Protein AF-A0A383CFN8-F1 (afdb_monomer_lite)

Foldseek 3Di:
DPDPDDDLVCRLVVVLVVVCVVCVQAWDFDDPVSQKIFGPDAAAAPDAAEEEEFEPPPPVPPNVQRDPPGHGMYGYDYHRATHDPRSRVGRLVRRCNPNYYDYDYDPDPRRVVD

Secondary structure (DSSP, 8-state):
--S--S-TTTHHHHHHHHHHHH-TTTEEEESTTS-EEEESSPPPTTSPEEEEEEEESSTTTTGGGBSTTSBSEEEEEEETSPPPHHHHHHHHHHT--SS-EEEP--SSHHHHH-

Radius of gyration: 13.63 Å; chains: 1; bounding box: 33×29×36 Å

Organism: NCBI:txid408172

InterPro domains:
  IPR004006 DhaK domain [PF02733] (17-114)
  IPR004006 DhaK domain [PS51481] (7-114)
  IPR050861 Dihydroxyacetone Kinase (DAK) [PTHR28629] (2-114)

pLDDT: mean 96.42, std 3.59, range [63.75, 98.62]

Sequence (114 aa):
MKKILNDPFNYVDEMLDGLCSAHPDLYRQTGEAGRVITRVSKITNGKVGIVTGGGSGHLPVFTGYVGKGLLDACAIGDVFASPSVEQMVDAMREANGGAGVLRLYGNYGGDVMN

Structure (mmCIF, N/CA/C/O backbone):
data_AF-A0A383CFN8-F1
#
_entry.id   AF-A0A383CFN8-F1
#
loop_
_atom_site.group_PDB
_atom_site.id
_atom_site.type_symbol
_atom_site.label_atom_id
_atom_site.label_alt_id
_atom_site.label_comp_id
_atom_site.label_asym_id
_atom_site.label_entity_id
_atom_site.label_seq_id
_atom_site.pdbx_PDB_ins_code
_atom_site.Cartn_x
_atom_site.Cartn_y
_atom_site.Cartn_z
_atom_site.occu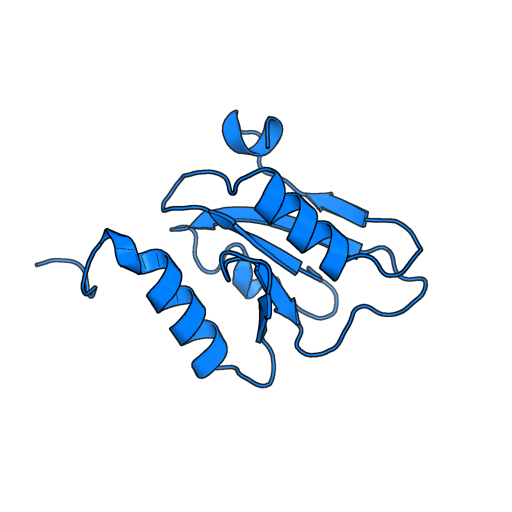pancy
_atom_site.B_iso_or_equiv
_atom_site.auth_seq_id
_atom_site.auth_comp_id
_atom_site.auth_asym_id
_atom_site.auth_atom_id
_atom_site.pdbx_PDB_model_num
ATOM 1 N N . MET A 1 1 ? 18.986 -14.649 -20.048 1.00 63.75 1 MET A N 1
ATOM 2 C CA . MET A 1 1 ? 17.904 -13.985 -19.288 1.00 63.75 1 MET A CA 1
ATOM 3 C C . MET A 1 1 ? 17.967 -14.500 -17.848 1.00 63.75 1 MET A C 1
ATOM 5 O O . MET A 1 1 ? 18.075 -15.706 -17.693 1.00 63.75 1 MET A O 1
ATOM 9 N N . LYS A 1 2 ? 18.027 -13.632 -16.821 1.00 93.19 2 LYS A N 1
ATOM 10 C CA . LYS A 1 2 ? 18.149 -14.041 -15.394 1.00 93.19 2 LYS A CA 1
ATOM 11 C C . LYS A 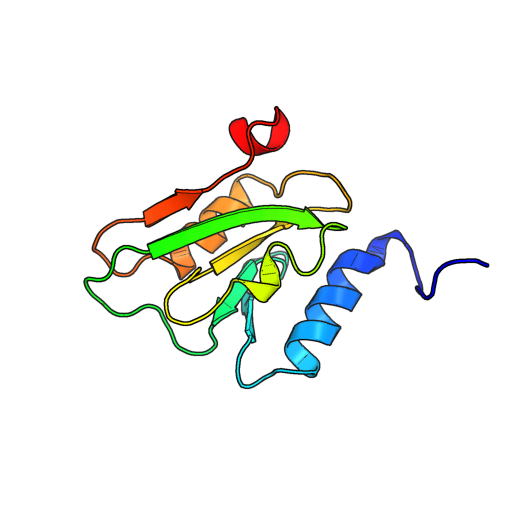1 2 ? 16.883 -13.778 -14.560 1.00 93.19 2 LYS A C 1
ATOM 13 O O . LYS A 1 2 ? 16.857 -14.119 -13.386 1.00 93.19 2 LYS A O 1
ATOM 18 N N . LYS A 1 3 ? 15.878 -13.122 -15.145 1.00 93.50 3 LYS A N 1
ATOM 19 C CA . LYS A 1 3 ? 14.631 -12.716 -14.487 1.00 93.50 3 LYS A CA 1
ATOM 20 C C . LYS A 1 3 ? 13.455 -13.299 -15.263 1.00 93.50 3 LYS A C 1
ATOM 22 O O . LYS A 1 3 ? 13.529 -13.353 -16.489 1.00 93.50 3 LYS A O 1
ATOM 27 N N . ILE A 1 4 ? 12.414 -13.713 -14.548 1.00 94.88 4 ILE A N 1
ATOM 28 C CA . ILE A 1 4 ? 11.124 -14.107 -15.119 1.00 94.88 4 ILE A CA 1
ATOM 29 C C . ILE A 1 4 ? 10.234 -12.865 -15.045 1.00 94.88 4 ILE A C 1
ATOM 31 O O . ILE A 1 4 ? 9.788 -12.503 -13.962 1.00 94.88 4 ILE A O 1
ATOM 35 N N . LEU A 1 5 ? 10.083 -12.164 -16.167 1.00 95.50 5 LEU A N 1
ATOM 36 C CA . LEU A 1 5 ? 9.224 -10.987 -16.322 1.00 95.50 5 LEU A CA 1
ATOM 37 C C . LEU A 1 5 ? 8.878 -10.797 -17.803 1.00 95.50 5 LEU A C 1
ATOM 39 O O . LEU A 1 5 ? 9.619 -11.290 -18.659 1.00 95.50 5 LEU A O 1
ATOM 43 N N . ASN A 1 6 ? 7.781 -10.091 -18.080 1.00 96.44 6 ASN A N 1
ATOM 44 C CA . ASN A 1 6 ? 7.379 -9.700 -19.431 1.00 96.44 6 ASN A CA 1
ATOM 45 C C . ASN A 1 6 ? 8.061 -8.375 -19.817 1.00 96.44 6 ASN A C 1
ATOM 47 O O . ASN A 1 6 ? 9.261 -8.351 -20.095 1.00 96.44 6 ASN A O 1
ATOM 51 N N . ASP A 1 7 ? 7.320 -7.267 -19.793 1.00 97.00 7 ASP A N 1
ATOM 52 C CA . ASP A 1 7 ? 7.868 -5.920 -19.932 1.00 97.00 7 ASP A CA 1
ATOM 53 C C . ASP A 1 7 ? 8.348 -5.410 -18.557 1.00 97.00 7 ASP A C 1
ATOM 55 O O . ASP A 1 7 ? 7.563 -5.393 -17.604 1.00 97.00 7 ASP A O 1
ATOM 59 N N . PRO A 1 8 ? 9.616 -4.977 -18.407 1.00 95.31 8 PRO A N 1
ATOM 60 C CA . PRO A 1 8 ? 10.106 -4.381 -17.167 1.00 95.31 8 PRO A CA 1
ATOM 61 C C . PRO A 1 8 ? 9.273 -3.203 -16.644 1.00 95.31 8 PRO A C 1
ATOM 63 O O . PRO A 1 8 ? 9.230 -3.017 -15.428 1.00 95.31 8 PRO A O 1
ATOM 66 N N . PHE A 1 9 ? 8.628 -2.423 -17.517 1.00 95.38 9 PHE A N 1
ATOM 67 C CA . PHE A 1 9 ? 7.780 -1.297 -17.108 1.00 95.38 9 PHE A CA 1
ATOM 68 C C . PHE A 1 9 ? 6.455 -1.752 -16.491 1.00 95.38 9 PHE A C 1
ATOM 70 O O . PHE A 1 9 ? 5.928 -1.065 -15.622 1.00 95.38 9 PHE A O 1
ATOM 77 N N . ASN A 1 10 ? 5.973 -2.940 -16.863 1.00 96.94 10 ASN A N 1
ATOM 78 C CA . ASN A 1 10 ? 4.738 -3.517 -16.328 1.00 96.94 10 ASN A CA 1
ATOM 79 C C . ASN A 1 10 ? 4.985 -4.404 -15.102 1.00 96.94 10 ASN A C 1
ATOM 81 O O . ASN A 1 10 ? 4.038 -4.898 -14.500 1.00 96.94 10 ASN A O 1
ATOM 85 N N . TYR A 1 11 ? 6.247 -4.626 -14.718 1.00 97.00 11 TYR A N 1
ATOM 86 C CA . TYR A 1 11 ? 6.615 -5.599 -13.687 1.00 97.00 11 TYR A CA 1
ATOM 87 C C . TYR A 1 11 ? 5.848 -5.415 -12.371 1.00 97.00 11 TYR A C 1
ATOM 89 O O . TYR A 1 11 ? 5.407 -6.397 -11.777 1.00 97.00 11 TYR A O 1
ATOM 97 N N . VAL A 1 12 ? 5.723 -4.174 -11.885 1.00 97.75 12 VAL A N 1
ATOM 98 C CA . VAL A 1 12 ? 5.049 -3.911 -10.604 1.00 97.75 12 VAL A CA 1
ATOM 99 C C . VAL A 1 12 ? 3.559 -4.198 -10.723 1.00 97.75 12 VAL A C 1
ATOM 101 O O . VAL A 1 12 ? 3.013 -4.864 -9.850 1.00 97.75 12 VAL A O 1
ATOM 104 N N . ASP A 1 13 ? 2.936 -3.759 -11.810 1.00 97.88 13 ASP A N 1
ATOM 105 C CA . ASP A 1 13 ? 1.499 -3.916 -12.026 1.00 97.88 13 ASP A CA 1
ATOM 106 C C . ASP A 1 13 ? 1.132 -5.393 -12.203 1.00 97.88 13 ASP A C 1
ATOM 108 O O . ASP A 1 13 ? 0.310 -5.912 -11.455 1.00 97.88 13 ASP A O 1
ATOM 112 N N . GLU A 1 14 ? 1.851 -6.121 -13.064 1.00 97.88 14 GLU A N 1
ATOM 113 C CA . GLU A 1 14 ? 1.661 -7.566 -13.256 1.00 97.88 14 GLU A CA 1
ATOM 114 C C . GLU A 1 14 ? 1.876 -8.362 -11.956 1.00 97.88 14 GLU A C 1
ATOM 116 O O . GLU A 1 14 ? 1.184 -9.349 -11.693 1.00 97.88 14 GLU A O 1
ATOM 121 N N . MET A 1 15 ? 2.830 -7.942 -11.119 1.00 97.62 15 MET A N 1
ATOM 122 C CA . MET A 1 15 ? 3.089 -8.576 -9.826 1.00 97.62 15 MET A CA 1
ATOM 123 C C . MET A 1 15 ? 1.947 -8.346 -8.829 1.00 97.62 15 MET A C 1
ATOM 125 O O . MET A 1 15 ? 1.557 -9.287 -8.133 1.00 97.62 15 MET A O 1
ATOM 129 N N . LEU A 1 16 ? 1.394 -7.131 -8.760 1.00 98.12 16 LEU A N 1
ATOM 130 C CA . LEU A 1 16 ? 0.262 -6.820 -7.883 1.00 98.12 16 LEU A CA 1
ATOM 131 C C . LEU A 1 16 ? -1.030 -7.494 -8.368 1.00 98.12 16 LEU A C 1
ATOM 133 O O . LEU A 1 16 ? -1.755 -8.068 -7.552 1.00 98.12 16 LEU A O 1
ATOM 137 N N . ASP A 1 17 ? -1.262 -7.523 -9.681 1.00 98.06 17 ASP A N 1
ATOM 138 C CA . ASP A 1 17 ? -2.382 -8.241 -10.296 1.00 98.06 17 ASP A CA 1
ATOM 139 C C . ASP A 1 17 ? -2.294 -9.741 -9.993 1.00 98.06 17 ASP A C 1
ATOM 141 O O . ASP A 1 17 ? -3.281 -10.376 -9.605 1.00 98.06 17 ASP A O 1
ATOM 145 N N . GLY A 1 18 ? -1.091 -10.314 -10.106 1.00 98.00 18 GLY A N 1
ATOM 146 C CA . GLY A 1 18 ? -0.815 -11.701 -9.747 1.00 98.00 18 GLY A CA 1
ATOM 147 C C . GLY A 1 18 ? -1.060 -11.987 -8.265 1.00 98.00 18 GLY A C 1
ATOM 148 O O . GLY A 1 18 ? -1.677 -12.999 -7.935 1.00 98.00 18 GLY A O 1
ATOM 149 N N . LEU A 1 19 ? -0.643 -11.085 -7.368 1.00 97.88 19 LEU A N 1
ATOM 150 C CA . LEU A 1 19 ? -0.889 -11.197 -5.926 1.00 97.88 19 LEU A CA 1
ATOM 151 C C . LEU A 1 19 ? -2.392 -11.236 -5.610 1.00 97.88 19 LEU A C 1
ATOM 153 O O . LEU A 1 19 ? -2.845 -12.117 -4.876 1.00 97.88 19 L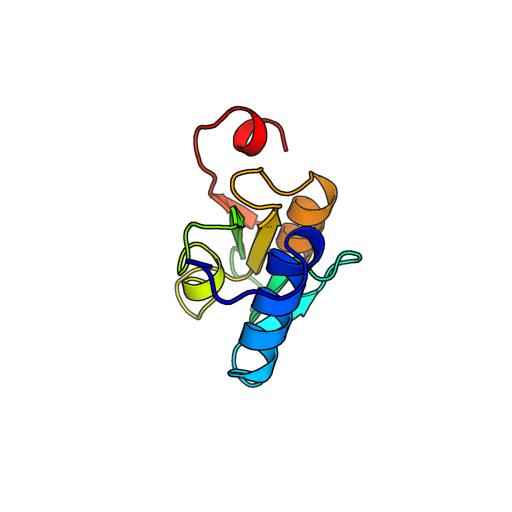EU A O 1
ATOM 157 N N . CYS A 1 20 ? -3.161 -10.295 -6.160 1.00 97.62 20 CYS A N 1
ATOM 158 C CA . CYS A 1 20 ? -4.606 -10.226 -5.950 1.00 97.62 20 CYS A CA 1
ATOM 159 C C . CYS A 1 20 ? -5.345 -11.401 -6.597 1.00 97.62 20 CYS A C 1
ATOM 161 O O . CYS A 1 20 ? -6.288 -11.921 -6.008 1.00 97.62 20 CYS A O 1
ATOM 163 N N . SER A 1 21 ? -4.885 -11.877 -7.754 1.00 98.25 21 SER A N 1
ATOM 164 C CA . SER A 1 21 ? -5.457 -13.054 -8.420 1.00 98.25 21 SER A CA 1
ATOM 165 C C . SER A 1 21 ? -5.169 -14.356 -7.667 1.00 98.25 21 SER A C 1
ATOM 167 O O . SER A 1 21 ? -6.010 -15.252 -7.643 1.00 98.25 21 SER A O 1
ATOM 169 N N . ALA A 1 22 ? -3.994 -14.475 -7.041 1.00 98.31 22 ALA A N 1
ATOM 170 C CA . ALA A 1 22 ? -3.612 -15.648 -6.256 1.00 98.31 22 ALA A CA 1
ATOM 171 C C . ALA A 1 22 ? -4.318 -15.708 -4.891 1.00 98.31 22 ALA A C 1
ATOM 173 O O . ALA A 1 22 ? -4.531 -16.796 -4.352 1.00 98.31 22 ALA A O 1
ATOM 174 N N . HIS A 1 23 ? -4.680 -14.552 -4.331 1.00 97.56 23 HIS A N 1
ATOM 175 C CA . HIS A 1 23 ? -5.304 -14.441 -3.012 1.00 97.56 23 HIS A CA 1
ATOM 176 C C . HIS A 1 23 ? -6.504 -13.474 -3.013 1.00 97.56 23 HIS A C 1
ATOM 178 O O . HIS A 1 23 ? -6.508 -12.503 -2.244 1.00 97.56 23 HIS A O 1
ATOM 184 N N . PRO A 1 24 ? -7.543 -13.740 -3.828 1.00 97.50 24 PRO A N 1
ATOM 185 C CA . PRO A 1 24 ? -8.676 -12.828 -4.010 1.00 97.50 24 PRO A CA 1
ATOM 186 C C . PRO A 1 24 ? -9.511 -12.651 -2.738 1.00 97.50 24 PRO A C 1
ATOM 188 O O . PRO A 1 24 ? -10.232 -11.668 -2.603 1.00 97.50 24 PRO A O 1
ATOM 191 N N . ASP A 1 25 ? -9.390 -13.579 -1.787 1.00 97.00 25 ASP A N 1
ATOM 192 C CA . ASP A 1 25 ? -10.098 -13.553 -0.505 1.00 97.00 25 ASP A CA 1
ATOM 193 C C . ASP A 1 25 ? -9.373 -12.693 0.547 1.00 97.00 25 ASP A C 1
ATOM 195 O O . ASP A 1 25 ? -9.943 -12.348 1.586 1.00 97.00 25 ASP A O 1
ATOM 199 N N . LEU A 1 26 ? -8.101 -12.359 0.298 1.00 96.56 26 LEU A N 1
ATOM 200 C CA . LEU A 1 26 ? -7.236 -11.641 1.234 1.00 96.56 26 LEU A CA 1
ATOM 201 C C . LEU A 1 26 ? -6.938 -10.224 0.762 1.00 96.56 26 LEU A C 1
ATOM 203 O O . LEU A 1 26 ? -7.060 -9.290 1.560 1.00 96.56 26 LEU A O 1
ATOM 207 N N . TYR A 1 27 ? -6.583 -10.059 -0.512 1.00 97.88 27 TYR A N 1
ATOM 208 C CA . TYR A 1 27 ? -6.084 -8.798 -1.050 1.00 97.88 27 TYR A CA 1
ATOM 209 C C . TYR A 1 27 ? -7.021 -8.168 -2.065 1.00 97.88 27 TYR A C 1
ATOM 211 O O . TYR A 1 27 ? -7.658 -8.839 -2.871 1.00 97.88 27 TYR A O 1
ATOM 219 N N . ARG A 1 28 ? -7.026 -6.838 -2.068 1.00 97.12 28 ARG A N 1
ATOM 220 C CA . ARG A 1 28 ? -7.722 -6.022 -3.056 1.00 97.12 28 ARG A CA 1
ATOM 221 C C . ARG A 1 28 ? -6.857 -4.829 -3.450 1.00 97.12 28 ARG A C 1
ATOM 223 O O . ARG A 1 28 ? -6.399 -4.101 -2.565 1.00 97.12 28 ARG A O 1
ATOM 230 N N . GLN A 1 29 ? -6.703 -4.619 -4.755 1.00 97.56 29 GLN A N 1
ATOM 231 C CA . GLN A 1 29 ? -6.118 -3.411 -5.338 1.00 97.56 29 GLN A CA 1
ATOM 232 C C . GLN A 1 29 ? -7.121 -2.252 -5.332 1.00 97.56 29 GLN A C 1
ATOM 234 O O . GLN A 1 29 ? -8.305 -2.432 -5.623 1.00 97.56 29 GLN A O 1
ATOM 239 N N . THR A 1 30 ? -6.644 -1.060 -4.990 1.00 96.75 30 THR A N 1
ATOM 240 C CA . THR A 1 30 ? -7.415 0.189 -4.937 1.00 96.75 30 THR A CA 1
ATOM 241 C C . THR A 1 30 ? -6.562 1.375 -5.409 1.00 96.75 30 THR A C 1
ATOM 243 O O . THR A 1 30 ? -5.380 1.221 -5.728 1.00 96.75 30 THR A O 1
ATOM 246 N N . GLY A 1 31 ? -7.154 2.575 -5.402 1.00 92.00 31 GLY A N 1
ATOM 247 C CA . GLY A 1 31 ? -6.523 3.807 -5.886 1.00 92.00 31 GLY A CA 1
ATOM 248 C C . GLY A 1 31 ? -6.559 3.915 -7.410 1.00 92.00 31 GLY A C 1
ATOM 249 O O . GLY A 1 31 ? -6.741 2.919 -8.108 1.00 92.00 31 GLY A O 1
ATOM 250 N N . GLU A 1 32 ? -6.392 5.127 -7.935 1.00 89.31 32 GLU A N 1
ATOM 251 C CA . GLU A 1 32 ? -6.499 5.389 -9.381 1.00 89.31 32 GLU A CA 1
ATOM 252 C C . GLU A 1 32 ? -5.453 4.610 -10.193 1.00 89.31 32 GLU A C 1
ATOM 254 O O . GLU A 1 32 ? -5.761 4.044 -11.237 1.00 89.31 32 GLU A O 1
ATOM 259 N N . ALA A 1 33 ? -4.233 4.508 -9.660 1.00 90.44 33 ALA A N 1
ATOM 260 C CA . ALA A 1 33 ? -3.145 3.753 -10.274 1.00 90.44 33 ALA A CA 1
ATOM 261 C C . ALA A 1 33 ? -3.215 2.233 -10.018 1.00 90.44 33 ALA A C 1
ATOM 263 O O . ALA A 1 33 ? -2.340 1.514 -10.479 1.00 90.44 33 ALA A O 1
ATOM 264 N N . GLY A 1 34 ? -4.172 1.733 -9.223 1.00 96.25 34 GLY A N 1
ATOM 265 C CA . GLY A 1 34 ? -4.256 0.305 -8.874 1.00 96.25 34 GLY A CA 1
ATOM 266 C C . GLY A 1 34 ? -3.101 -0.227 -8.009 1.00 96.25 34 GLY A C 1
ATOM 267 O O . GLY A 1 34 ? -2.936 -1.438 -7.872 1.00 96.25 34 GLY A O 1
ATOM 268 N N . ARG A 1 35 ? -2.294 0.659 -7.407 1.00 97.50 35 ARG A N 1
ATOM 269 C CA . ARG A 1 35 ? -1.080 0.306 -6.641 1.00 97.50 35 ARG A CA 1
ATOM 270 C C . ARG A 1 35 ? -1.218 0.413 -5.123 1.00 97.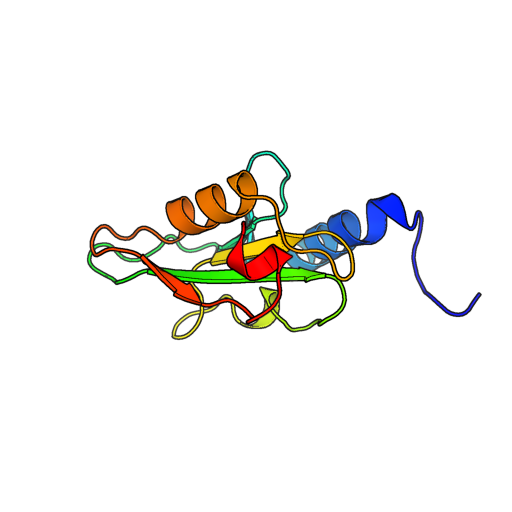50 35 ARG A C 1
ATOM 272 O O . ARG A 1 35 ? -0.220 0.425 -4.401 1.00 97.50 35 ARG A O 1
ATOM 279 N N . VAL A 1 36 ? -2.447 0.483 -4.622 1.00 98.50 36 VAL A N 1
ATOM 280 C CA . VAL A 1 36 ? -2.727 0.375 -3.187 1.00 98.50 36 VAL A CA 1
ATOM 281 C C . VAL A 1 36 ? -3.269 -1.016 -2.899 1.00 98.50 36 VAL A C 1
ATOM 283 O O . VAL A 1 36 ? -4.269 -1.417 -3.485 1.00 98.50 36 VAL A O 1
ATOM 286 N N . ILE A 1 37 ? -2.630 -1.749 -1.989 1.00 98.50 37 ILE A N 1
ATOM 287 C CA . ILE A 1 37 ? -3.085 -3.068 -1.546 1.00 98.50 37 ILE A CA 1
ATOM 288 C C . ILE A 1 37 ? -3.765 -2.944 -0.192 1.00 98.50 37 ILE A C 1
ATOM 290 O O . ILE A 1 37 ? -3.204 -2.411 0.763 1.00 98.50 37 ILE A O 1
ATOM 294 N N . THR A 1 38 ? -4.981 -3.474 -0.113 1.00 98.31 38 THR A N 1
ATOM 295 C CA . THR A 1 38 ? -5.825 -3.484 1.084 1.00 98.31 38 THR A CA 1
ATOM 296 C C . THR A 1 38 ? -6.279 -4.900 1.400 1.00 98.31 38 THR A C 1
ATOM 298 O O . THR A 1 38 ? -6.200 -5.799 0.558 1.00 98.31 38 THR A O 1
ATOM 301 N N . ARG A 1 39 ? -6.801 -5.100 2.612 1.00 97.00 39 ARG A N 1
ATOM 302 C CA . ARG A 1 39 ? -7.610 -6.286 2.906 1.00 97.00 39 ARG A CA 1
ATOM 303 C C . ARG A 1 39 ? -8.934 -6.202 2.145 1.00 97.00 39 ARG A C 1
ATOM 305 O O . ARG A 1 39 ? -9.516 -5.125 2.045 1.00 97.00 39 ARG A O 1
ATOM 312 N N . VAL A 1 40 ? -9.470 -7.340 1.705 1.00 96.31 40 VAL A N 1
ATOM 313 C CA . VAL A 1 40 ? -10.836 -7.402 1.138 1.00 96.31 40 VAL A CA 1
ATOM 314 C C . VAL A 1 40 ? -11.870 -6.890 2.147 1.00 96.31 40 VAL A C 1
ATOM 316 O O . VAL A 1 40 ? -12.786 -6.140 1.808 1.00 96.31 40 VAL A O 1
ATOM 319 N N . SER A 1 41 ? -11.704 -7.260 3.420 1.00 93.75 41 SER A N 1
ATOM 320 C CA . SER A 1 41 ? -12.497 -6.711 4.517 1.00 93.75 41 SER A CA 1
ATOM 321 C C . SER A 1 41 ? -12.121 -5.250 4.773 1.00 93.75 41 SER A C 1
ATOM 323 O O . SER A 1 41 ? -10.956 -4.966 5.064 1.00 93.75 41 SER A O 1
ATOM 325 N N . LYS A 1 42 ? -13.109 -4.351 4.777 1.00 90.75 42 LYS A N 1
ATOM 326 C CA . LYS A 1 42 ? -12.894 -2.941 5.129 1.00 90.75 42 LYS A CA 1
ATOM 327 C C . LYS A 1 42 ? -12.334 -2.776 6.548 1.00 90.75 42 LYS A C 1
ATOM 329 O O . LYS A 1 42 ? -12.523 -3.633 7.419 1.00 90.75 42 LYS A O 1
ATOM 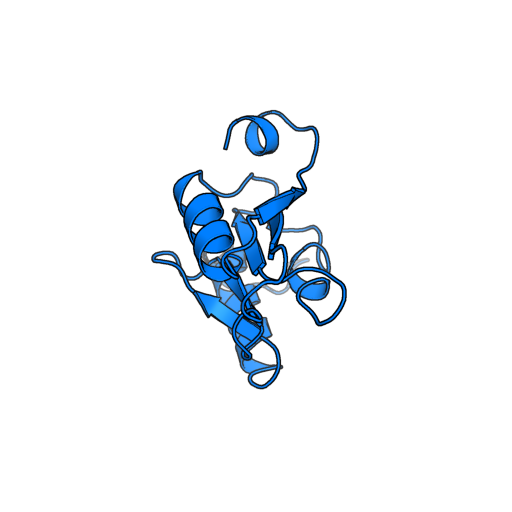334 N N . ILE A 1 43 ? -11.663 -1.646 6.776 1.00 93.12 43 ILE A N 1
ATOM 335 C CA . ILE A 1 43 ? -11.213 -1.222 8.103 1.00 93.12 43 ILE A CA 1
ATOM 336 C C . ILE A 1 43 ? -12.381 -1.207 9.102 1.00 93.12 43 ILE A C 1
ATOM 338 O O . ILE A 1 43 ? -13.517 -0.872 8.770 1.00 93.12 43 ILE A O 1
ATOM 342 N N . THR A 1 44 ? -12.102 -1.603 10.342 1.00 94.06 44 THR A N 1
ATOM 343 C CA . THR A 1 44 ? -13.085 -1.574 11.428 1.00 94.06 44 THR A CA 1
ATOM 344 C C . THR A 1 44 ? -13.291 -0.141 11.914 1.00 94.06 44 THR A C 1
ATOM 346 O O . THR A 1 44 ? -12.322 0.544 12.237 1.00 94.06 44 THR A O 1
ATOM 349 N N . ASN A 1 45 ? -14.545 0.300 12.019 1.00 96.06 45 ASN A N 1
ATOM 350 C CA . ASN A 1 45 ? -14.867 1.618 12.569 1.00 96.06 45 ASN A CA 1
ATOM 351 C C . ASN A 1 45 ? -14.326 1.768 14.001 1.00 96.06 45 ASN A C 1
ATOM 353 O O . ASN A 1 45 ? -14.434 0.849 14.813 1.00 96.06 45 ASN A O 1
ATOM 357 N N . GLY A 1 46 ? -13.749 2.928 14.307 1.00 97.19 46 GLY A N 1
ATOM 358 C CA . GLY A 1 46 ? -13.143 3.235 15.605 1.00 97.19 46 GLY A CA 1
ATOM 359 C C . GLY A 1 46 ? -11.746 2.642 15.824 1.00 97.19 46 GLY A C 1
ATOM 360 O O . GLY A 1 46 ? -11.162 2.860 16.882 1.00 97.19 46 GLY A O 1
ATOM 361 N N . LYS A 1 47 ? -11.179 1.918 14.848 1.00 96.56 47 LYS A N 1
ATOM 362 C CA . LYS A 1 47 ? -9.789 1.441 14.887 1.00 96.56 47 LYS A CA 1
ATOM 363 C C . LYS A 1 47 ? -8.848 2.484 14.275 1.00 96.56 47 LYS A C 1
ATOM 365 O O . LYS A 1 47 ? -9.159 3.064 13.236 1.00 96.56 47 LYS A O 1
ATOM 370 N N . VAL A 1 48 ? -7.671 2.665 14.881 1.00 98.44 48 VAL A N 1
ATOM 371 C CA . VAL A 1 48 ? -6.559 3.401 14.257 1.00 98.44 48 VAL A CA 1
ATOM 372 C C . VAL A 1 48 ? -6.055 2.611 13.047 1.00 98.44 48 VAL A C 1
ATOM 374 O O . VAL A 1 48 ? -5.668 1.441 13.169 1.00 98.44 48 VAL A O 1
ATOM 377 N N . GLY A 1 49 ? -6.080 3.243 11.877 1.00 98.38 49 GLY A N 1
ATOM 378 C CA . GLY A 1 49 ? -5.531 2.672 10.651 1.00 98.38 49 GLY A CA 1
ATOM 379 C C . GLY A 1 49 ? -4.015 2.573 10.718 1.00 98.38 49 GLY A C 1
ATOM 380 O O . GLY A 1 49 ? -3.371 3.501 11.197 1.00 98.38 49 GLY A O 1
ATOM 381 N N . ILE A 1 50 ? -3.432 1.483 10.230 1.00 98.44 50 ILE A N 1
ATOM 382 C CA . ILE A 1 50 ? -1.981 1.341 10.085 1.00 98.44 50 ILE A CA 1
ATOM 383 C C . ILE A 1 50 ? -1.670 1.224 8.600 1.00 98.44 50 ILE A C 1
ATOM 385 O O . ILE A 1 50 ? -2.129 0.296 7.932 1.00 98.44 50 ILE A O 1
ATOM 389 N N . VAL A 1 51 ? -0.887 2.169 8.092 1.00 98.31 51 VAL A N 1
ATOM 390 C CA . VAL A 1 51 ? -0.494 2.236 6.685 1.00 98.31 51 VAL A CA 1
ATOM 391 C C . VAL A 1 51 ? 1.021 2.336 6.563 1.00 98.31 51 VAL A C 1
ATOM 393 O O . VAL A 1 51 ? 1.697 2.876 7.438 1.00 98.31 51 VAL A O 1
ATOM 396 N N . THR A 1 52 ? 1.556 1.836 5.459 1.00 98.00 52 THR A N 1
ATOM 397 C CA . THR A 1 52 ? 2.941 2.067 5.033 1.00 98.00 52 THR A CA 1
ATOM 398 C C . THR A 1 52 ? 2.991 2.136 3.513 1.00 98.00 52 THR A C 1
ATOM 400 O O . THR A 1 52 ? 1.998 1.885 2.834 1.00 98.00 52 THR A O 1
ATOM 403 N N . GLY A 1 53 ? 4.152 2.431 2.959 1.00 96.75 53 GLY A N 1
ATOM 404 C CA . GLY A 1 53 ? 4.411 2.258 1.542 1.00 96.75 53 GLY A CA 1
ATOM 405 C C . GLY A 1 53 ? 5.900 2.316 1.268 1.00 96.75 53 GLY A C 1
ATOM 406 O O . GLY A 1 53 ? 6.692 2.538 2.184 1.00 96.75 53 GLY A O 1
ATOM 407 N N . GLY A 1 54 ? 6.256 2.079 0.015 1.00 97.75 54 GLY A N 1
ATOM 408 C CA . GLY A 1 54 ? 7.621 2.209 -0.474 1.00 97.75 54 GLY A CA 1
ATOM 409 C C . GLY A 1 54 ? 7.781 1.547 -1.836 1.00 97.75 54 GLY A C 1
ATOM 410 O O . GLY A 1 54 ? 6.818 1.035 -2.417 1.00 97.75 54 GLY A O 1
ATOM 411 N N . GLY A 1 55 ? 9.006 1.570 -2.350 1.00 97.69 55 GLY A N 1
ATOM 412 C CA . GLY A 1 55 ? 9.306 0.980 -3.649 1.00 97.69 55 GLY A CA 1
ATOM 413 C C . GLY A 1 55 ? 9.155 -0.535 -3.683 1.00 97.69 55 GLY A C 1
ATOM 414 O O . GLY A 1 55 ? 9.456 -1.241 -2.718 1.00 97.69 55 GLY A O 1
ATOM 415 N N . SER A 1 56 ? 8.718 -1.039 -4.835 1.00 97.06 56 SER A N 1
ATOM 416 C CA . SER A 1 56 ? 8.706 -2.471 -5.129 1.00 97.06 56 SER A CA 1
ATOM 417 C C . SER A 1 56 ? 10.133 -3.047 -5.157 1.00 97.06 56 SER A C 1
ATOM 419 O O . SER A 1 56 ? 11.123 -2.322 -5.250 1.00 97.06 56 SER A O 1
ATOM 421 N N . GLY A 1 57 ? 10.254 -4.374 -5.090 1.00 94.88 57 GLY A N 1
ATOM 422 C CA . GLY A 1 57 ? 11.542 -5.085 -5.074 1.00 94.88 57 GLY A CA 1
ATOM 423 C C . GLY A 1 57 ? 11.995 -5.570 -3.694 1.00 94.88 57 GLY A C 1
ATOM 424 O O . GLY A 1 57 ? 13.020 -6.242 -3.601 1.00 94.88 57 GLY A O 1
ATOM 425 N N . HIS A 1 58 ? 11.214 -5.302 -2.642 1.00 95.19 58 HIS A N 1
ATOM 426 C CA . HIS A 1 58 ? 11.467 -5.763 -1.269 1.00 95.19 58 HIS A CA 1
ATOM 427 C C . HIS A 1 58 ? 10.483 -6.843 -0.787 1.00 95.19 58 HIS A C 1
ATOM 429 O O . HIS A 1 58 ? 10.373 -7.082 0.414 1.00 95.19 58 HIS A O 1
ATOM 435 N N . LEU A 1 59 ? 9.783 -7.509 -1.713 1.00 91.25 59 LEU A N 1
ATOM 436 C CA . LEU A 1 59 ? 8.812 -8.575 -1.431 1.00 91.25 59 LEU A CA 1
ATOM 437 C C . LEU A 1 59 ? 9.358 -9.567 -0.377 1.00 91.25 59 LEU A C 1
ATOM 439 O O . LEU A 1 59 ? 10.491 -10.031 -0.522 1.00 91.25 59 LEU A O 1
ATOM 443 N N . PRO A 1 60 ? 8.591 -9.902 0.680 1.00 94.12 60 PRO A N 1
ATOM 444 C CA . PRO A 1 60 ? 7.162 -9.621 0.870 1.00 94.12 60 PRO A CA 1
ATOM 445 C C . PRO A 1 60 ? 6.838 -8.210 1.395 1.00 94.12 60 PRO A C 1
ATOM 447 O O . PRO A 1 60 ? 5.667 -7.886 1.584 1.00 94.12 60 PRO A O 1
ATOM 450 N N . VAL A 1 61 ? 7.835 -7.358 1.633 1.00 93.88 61 VAL A N 1
ATOM 451 C CA . VAL A 1 61 ? 7.605 -5.974 2.055 1.00 93.88 61 VAL A CA 1
ATOM 452 C C . VAL A 1 61 ? 7.085 -5.164 0.853 1.00 93.88 61 VAL A C 1
ATOM 454 O O . VAL A 1 61 ? 7.712 -5.158 -0.203 1.00 93.88 61 VAL A O 1
ATOM 457 N N . PHE A 1 62 ? 5.936 -4.488 0.928 1.00 94.75 62 PHE A N 1
ATOM 458 C CA . PHE A 1 62 ? 5.051 -4.291 2.094 1.00 94.75 62 PHE A CA 1
ATOM 459 C C . PHE A 1 62 ? 3.762 -5.126 2.061 1.00 94.75 62 PHE A C 1
ATOM 461 O O . PHE A 1 62 ? 3.085 -5.250 3.081 1.00 94.75 62 PHE A O 1
ATOM 468 N N . THR A 1 63 ? 3.399 -5.683 0.906 1.00 97.31 63 THR A N 1
ATOM 469 C CA . THR A 1 63 ? 2.090 -6.315 0.664 1.00 97.31 63 THR A CA 1
ATOM 470 C C . THR A 1 63 ? 1.821 -7.521 1.564 1.00 97.31 63 THR A C 1
ATOM 472 O O . THR A 1 63 ? 0.699 -7.699 2.035 1.00 97.31 63 THR A O 1
ATOM 475 N N . GLY A 1 64 ? 2.853 -8.294 1.908 1.00 96.88 64 GLY A N 1
ATOM 476 C CA . GLY A 1 64 ? 2.743 -9.441 2.812 1.00 96.88 64 GLY A CA 1
ATOM 477 C C . GLY A 1 64 ? 2.404 -9.076 4.262 1.00 96.88 64 GLY A C 1
ATOM 478 O O . GLY A 1 64 ? 2.059 -9.958 5.043 1.00 96.88 64 GLY A O 1
ATOM 479 N N . TYR A 1 65 ? 2.471 -7.794 4.636 1.00 96.88 65 TYR A N 1
ATOM 480 C CA . TYR A 1 65 ? 2.065 -7.310 5.959 1.00 96.88 65 TYR A CA 1
ATOM 481 C C . TYR A 1 65 ? 0.646 -6.728 5.985 1.00 96.88 65 TYR A C 1
ATOM 483 O O . TYR A 1 65 ? 0.174 -6.339 7.052 1.00 96.88 65 TYR A O 1
ATOM 491 N N . VAL A 1 66 ? -0.059 -6.673 4.851 1.00 98.12 66 VAL A N 1
ATOM 492 C CA . VAL A 1 66 ? -1.479 -6.299 4.821 1.00 98.12 66 VAL A CA 1
ATOM 493 C C . VAL A 1 66 ? -2.300 -7.459 5.379 1.00 98.12 66 VAL A C 1
ATOM 495 O O . VAL A 1 66 ? -2.371 -8.534 4.789 1.00 98.12 66 VAL A O 1
ATOM 498 N N . GLY A 1 67 ? -2.887 -7.266 6.561 1.00 96.06 67 GLY A N 1
ATOM 499 C CA . GLY A 1 67 ? -3.459 -8.367 7.330 1.00 96.06 67 GLY A CA 1
ATOM 500 C C . GLY A 1 67 ? -3.951 -7.959 8.717 1.00 96.06 67 GLY A C 1
ATOM 501 O O . GLY A 1 67 ? -3.575 -6.927 9.274 1.00 96.06 67 GLY A O 1
ATOM 502 N N . LYS A 1 68 ? -4.831 -8.780 9.304 1.00 93.88 68 LYS A N 1
ATOM 503 C CA . LYS A 1 68 ? -5.359 -8.529 10.653 1.00 93.88 68 LYS A CA 1
ATOM 504 C C . LYS A 1 68 ? -4.210 -8.512 11.669 1.00 93.88 68 LYS A C 1
ATOM 506 O O . LYS A 1 68 ? -3.470 -9.481 11.775 1.00 93.88 68 LYS A O 1
ATOM 511 N N . GLY A 1 69 ? -4.120 -7.434 12.448 1.00 92.94 69 GLY A N 1
ATOM 512 C CA . GLY A 1 69 ? -3.075 -7.243 13.462 1.00 92.94 69 GLY A CA 1
ATOM 513 C C . GLY A 1 69 ? -1.793 -6.583 12.942 1.00 92.94 69 GLY A C 1
ATOM 514 O O . GLY A 1 69 ? -0.944 -6.238 13.754 1.00 92.94 69 GLY A O 1
ATOM 515 N N . LEU A 1 70 ? -1.679 -6.370 11.627 1.00 96.50 70 LEU A N 1
ATOM 516 C CA . LEU A 1 70 ? -0.581 -5.653 10.978 1.00 96.50 70 LEU A CA 1
ATOM 517 C C . LEU A 1 70 ? -1.145 -4.444 10.205 1.00 96.50 70 LEU A C 1
ATOM 519 O O . LEU A 1 70 ? -1.851 -3.626 10.798 1.00 96.50 70 LEU A O 1
ATOM 523 N N . LEU A 1 71 ? -0.842 -4.311 8.911 1.00 97.75 71 LEU A N 1
ATOM 524 C CA . LEU A 1 71 ? -1.261 -3.178 8.086 1.00 97.75 71 LEU A CA 1
ATOM 525 C C . LEU A 1 71 ? -2.712 -3.325 7.614 1.00 97.75 71 LEU A C 1
ATOM 527 O O . LEU A 1 71 ? -3.182 -4.420 7.295 1.00 97.75 71 LEU A O 1
ATOM 531 N N . ASP A 1 72 ? -3.402 -2.197 7.489 1.00 98.06 72 ASP A N 1
ATOM 532 C CA . ASP A 1 72 ? -4.721 -2.119 6.860 1.00 98.06 72 ASP A CA 1
ATOM 533 C C . ASP A 1 72 ? -4.632 -1.846 5.356 1.00 98.06 72 ASP A C 1
ATOM 535 O O . ASP A 1 72 ? -5.440 -2.379 4.593 1.00 98.06 72 ASP A O 1
ATOM 539 N N . ALA A 1 73 ? -3.634 -1.062 4.944 1.00 98.25 73 ALA A N 1
ATOM 540 C CA . ALA A 1 73 ? -3.335 -0.760 3.552 1.00 98.25 73 ALA A CA 1
ATOM 541 C C . ALA A 1 73 ? -1.831 -0.518 3.352 1.00 98.25 73 ALA A C 1
ATOM 543 O O . ALA A 1 73 ? -1.124 -0.141 4.293 1.00 98.25 73 ALA A O 1
ATOM 544 N N . CYS A 1 74 ? -1.340 -0.683 2.126 1.00 98.38 74 CYS A N 1
ATOM 545 C CA . CYS A 1 74 ? -0.043 -0.152 1.724 1.00 98.38 74 CYS A CA 1
ATOM 546 C C . CYS A 1 74 ? -0.034 0.361 0.282 1.00 98.38 74 CYS A C 1
ATOM 548 O O . CYS A 1 74 ? -0.744 -0.173 -0.567 1.00 98.38 74 CYS A O 1
ATOM 550 N N . ALA A 1 75 ? 0.769 1.391 0.012 1.00 98.38 75 ALA A N 1
ATOM 551 C CA . ALA A 1 75 ? 1.007 1.905 -1.337 1.00 98.38 75 ALA A CA 1
ATOM 552 C C . ALA A 1 75 ? 2.345 1.394 -1.884 1.00 98.38 75 ALA A C 1
ATOM 554 O O . ALA A 1 75 ? 3.353 1.400 -1.170 1.00 98.38 75 ALA A O 1
ATOM 555 N N . ILE A 1 76 ? 2.360 0.969 -3.146 1.00 98.44 76 ILE A N 1
ATOM 556 C CA . ILE A 1 76 ? 3.534 0.383 -3.797 1.00 98.44 76 ILE A CA 1
ATOM 557 C C . ILE A 1 76 ? 3.994 1.283 -4.944 1.00 98.44 76 ILE A C 1
ATOM 559 O O . ILE A 1 76 ? 3.260 1.518 -5.901 1.00 98.44 76 ILE A O 1
ATOM 563 N N . GLY A 1 77 ? 5.221 1.788 -4.836 1.00 97.81 77 GLY A N 1
ATOM 564 C CA . GLY A 1 77 ? 5.869 2.546 -5.904 1.00 97.81 77 GLY A CA 1
ATOM 565 C C . GLY A 1 77 ? 6.560 1.647 -6.932 1.00 97.81 77 GLY A C 1
ATOM 566 O O . GLY A 1 77 ? 6.496 0.414 -6.867 1.00 97.81 77 GLY A O 1
ATOM 567 N N . ASP A 1 78 ? 7.265 2.273 -7.873 1.00 97.56 78 ASP A N 1
ATOM 568 C CA . ASP A 1 78 ? 8.126 1.552 -8.814 1.00 97.56 78 ASP A CA 1
ATOM 569 C C . ASP A 1 78 ? 9.257 0.803 -8.090 1.00 97.56 78 ASP A C 1
ATOM 571 O O . ASP A 1 78 ? 9.472 0.927 -6.880 1.00 97.56 78 ASP A O 1
ATOM 575 N N . VAL A 1 79 ? 9.999 -0.016 -8.836 1.00 97.38 79 VAL A N 1
ATOM 576 C CA . VAL A 1 79 ? 11.126 -0.772 -8.281 1.00 97.38 79 VAL A CA 1
ATOM 577 C C . VAL A 1 79 ? 12.144 0.189 -7.656 1.00 97.38 79 VAL A C 1
ATOM 579 O O . VAL A 1 79 ? 12.755 0.992 -8.355 1.00 97.38 79 VAL A O 1
ATOM 582 N N . PHE A 1 80 ? 12.327 0.077 -6.338 1.00 97.00 80 PHE A N 1
ATOM 583 C CA . PHE A 1 80 ? 13.200 0.925 -5.516 1.00 97.00 80 PHE A CA 1
ATOM 584 C C . PHE A 1 80 ? 12.890 2.432 -5.547 1.00 97.00 80 PHE A C 1
ATOM 586 O O . PHE A 1 80 ? 13.773 3.244 -5.266 1.00 97.00 80 PHE A O 1
ATOM 593 N N . ALA A 1 81 ? 11.644 2.816 -5.837 1.00 97.12 81 ALA A N 1
ATOM 594 C CA . ALA A 1 81 ? 11.194 4.204 -5.789 1.00 97.12 81 ALA A CA 1
ATOM 595 C C . ALA A 1 81 ? 9.934 4.353 -4.927 1.00 97.12 81 ALA A C 1
ATOM 597 O O . ALA A 1 81 ? 8.992 3.579 -5.060 1.00 97.12 81 ALA A O 1
ATOM 598 N N . SER A 1 82 ? 9.920 5.357 -4.047 1.00 97.62 82 SER A N 1
ATOM 599 C CA . SER A 1 82 ? 8.779 5.663 -3.172 1.00 97.62 82 SER A CA 1
ATOM 600 C C . SER A 1 82 ? 7.477 5.846 -3.976 1.00 97.62 82 SER A C 1
ATOM 602 O O . SER A 1 82 ? 7.527 6.427 -5.065 1.00 97.62 82 SER A O 1
ATOM 604 N N . PRO A 1 83 ? 6.315 5.377 -3.474 1.00 97.81 83 PRO A N 1
ATOM 605 C CA . PRO A 1 83 ? 5.015 5.700 -4.059 1.00 97.81 83 PRO A CA 1
ATOM 606 C C . PRO A 1 83 ? 4.781 7.213 -4.059 1.00 97.81 83 PRO A C 1
ATOM 608 O O . PRO A 1 83 ? 5.343 7.935 -3.235 1.00 97.81 83 PRO A O 1
ATOM 611 N N . SER A 1 84 ? 3.936 7.700 -4.966 1.00 97.50 84 SER A N 1
ATOM 612 C CA . SER A 1 84 ? 3.585 9.122 -5.007 1.00 97.50 84 SER A CA 1
ATOM 613 C C . SER A 1 84 ? 2.763 9.543 -3.782 1.00 97.50 84 SER A C 1
ATOM 615 O O . SER A 1 84 ? 2.161 8.709 -3.094 1.00 97.50 84 SER A O 1
ATOM 617 N N . VAL A 1 85 ? 2.693 10.855 -3.536 1.00 97.12 85 VAL A N 1
ATOM 618 C CA . VAL A 1 85 ? 1.842 11.437 -2.484 1.00 97.12 85 VAL A CA 1
ATOM 619 C C . VAL A 1 85 ? 0.392 10.979 -2.653 1.00 97.12 85 VAL A C 1
ATOM 621 O O . VAL A 1 85 ? -0.255 10.595 -1.684 1.00 97.12 85 VAL A O 1
ATOM 624 N N . GLU A 1 86 ? -0.124 10.962 -3.881 1.00 97.38 86 GLU A N 1
ATOM 625 C CA . GLU A 1 86 ? -1.503 10.568 -4.189 1.00 97.38 86 GLU A CA 1
ATOM 626 C C . GLU A 1 86 ? -1.758 9.102 -3.828 1.00 97.38 86 GLU A C 1
ATOM 628 O O . GLU A 1 86 ? -2.749 8.794 -3.166 1.00 97.38 86 GLU A O 1
ATOM 633 N N . GLN A 1 87 ? -0.828 8.207 -4.174 1.00 97.75 87 GLN A N 1
ATOM 634 C CA . GLN A 1 87 ? -0.916 6.790 -3.813 1.00 97.75 87 GLN A CA 1
ATOM 635 C C . GLN A 1 87 ? -0.885 6.595 -2.291 1.00 97.75 87 GLN A C 1
ATOM 637 O O . GLN A 1 87 ? -1.654 5.798 -1.746 1.00 97.75 87 GLN A O 1
ATOM 642 N N . MET A 1 88 ? -0.035 7.346 -1.583 1.00 97.94 88 MET A N 1
ATOM 643 C CA . MET A 1 88 ? 0.001 7.328 -0.119 1.00 97.94 88 MET A CA 1
ATOM 644 C C . MET A 1 88 ? -1.293 7.867 0.499 1.00 97.94 88 MET A C 1
ATOM 646 O O . MET A 1 88 ? -1.792 7.303 1.476 1.00 97.94 88 MET A O 1
ATOM 650 N N . VAL A 1 89 ? -1.863 8.930 -0.069 1.00 97.50 89 VAL A N 1
ATOM 651 C CA . VAL A 1 89 ? -3.148 9.492 0.359 1.00 97.50 89 VAL A CA 1
ATOM 652 C C . VAL A 1 89 ? -4.283 8.492 0.152 1.00 97.50 89 VAL A C 1
ATOM 654 O O . VAL A 1 89 ? -5.104 8.321 1.055 1.00 97.50 89 VAL A O 1
ATOM 657 N N . ASP A 1 90 ? -4.316 7.783 -0.972 1.00 97.94 90 ASP A N 1
ATOM 658 C CA . ASP A 1 90 ? -5.309 6.736 -1.224 1.00 97.94 90 ASP A CA 1
ATOM 659 C C . ASP A 1 90 ? -5.185 5.579 -0.226 1.00 97.94 90 ASP A C 1
ATOM 661 O O . ASP A 1 90 ? -6.188 5.143 0.343 1.00 97.94 90 ASP A O 1
ATOM 665 N N . ALA A 1 91 ? -3.963 5.148 0.096 1.00 98.06 91 ALA A N 1
ATOM 666 C CA . ALA A 1 91 ? -3.742 4.145 1.135 1.00 98.06 91 ALA A CA 1
ATOM 667 C C . ALA A 1 91 ? -4.202 4.627 2.524 1.00 98.06 91 ALA A C 1
ATOM 669 O O . ALA A 1 91 ? -4.812 3.865 3.278 1.00 98.06 91 ALA A O 1
ATOM 670 N N . MET A 1 92 ? -3.973 5.902 2.863 1.00 97.94 92 MET A N 1
ATOM 671 C CA . MET A 1 92 ? -4.477 6.497 4.107 1.00 97.94 92 MET A CA 1
ATOM 672 C C . MET A 1 92 ? -6.009 6.548 4.149 1.00 97.94 92 MET A C 1
ATOM 674 O O . MET A 1 92 ? -6.592 6.304 5.205 1.00 97.94 92 MET A O 1
ATOM 678 N N . ARG A 1 93 ? -6.672 6.832 3.021 1.00 97.19 93 ARG A N 1
ATOM 679 C CA . ARG A 1 93 ? -8.141 6.826 2.922 1.00 97.19 93 ARG A CA 1
ATOM 680 C C . ARG A 1 93 ? -8.710 5.432 3.161 1.00 97.19 93 ARG A C 1
ATOM 682 O O . ARG A 1 93 ? -9.636 5.296 3.955 1.00 97.19 93 ARG A O 1
ATOM 689 N N . GLU A 1 94 ? -8.127 4.406 2.548 1.00 97.56 94 GLU A N 1
ATOM 690 C CA . GLU A 1 94 ? -8.552 3.014 2.750 1.00 97.56 94 GLU A CA 1
ATOM 691 C C . GLU A 1 94 ? -8.314 2.524 4.188 1.00 97.56 94 GLU A C 1
ATOM 693 O O . GLU A 1 94 ? -9.102 1.742 4.723 1.00 97.56 94 GLU A O 1
ATOM 698 N N . ALA A 1 95 ? -7.258 3.012 4.847 1.00 97.75 95 ALA A N 1
ATOM 699 C CA . ALA A 1 95 ? -6.956 2.691 6.240 1.00 97.75 95 ALA A CA 1
ATOM 700 C C . ALA A 1 95 ? -7.771 3.511 7.262 1.00 97.75 95 ALA A C 1
ATOM 702 O O . ALA A 1 95 ? -7.686 3.246 8.462 1.00 97.75 95 ALA A O 1
ATOM 703 N N . ASN A 1 96 ? -8.557 4.506 6.842 1.00 97.81 96 ASN A N 1
ATOM 704 C CA . ASN A 1 96 ? -9.242 5.401 7.770 1.00 97.81 96 ASN A CA 1
ATOM 705 C C . ASN A 1 96 ? -10.509 4.768 8.374 1.00 97.81 96 ASN A C 1
ATOM 707 O O . ASN A 1 96 ? -11.583 4.789 7.776 1.00 97.81 96 ASN A O 1
ATOM 711 N N . GLY A 1 97 ? -10.397 4.268 9.608 1.00 96.81 97 GLY A N 1
ATOM 712 C CA . GLY A 1 97 ? -11.522 3.767 10.408 1.00 96.81 97 GLY A CA 1
ATOM 713 C C . GLY A 1 97 ? -12.238 4.829 11.253 1.00 96.81 97 GLY A C 1
ATOM 714 O O . GLY A 1 97 ? -13.076 4.478 12.081 1.00 96.81 97 GLY A O 1
ATOM 715 N N . GLY A 1 98 ? -11.899 6.115 11.115 1.00 98.06 98 GLY A N 1
ATOM 716 C CA . GLY A 1 98 ? -12.486 7.212 11.897 1.00 98.06 98 GLY A CA 1
ATOM 717 C C . GLY A 1 98 ? -11.797 7.513 13.236 1.00 98.06 98 GLY A C 1
ATOM 718 O O . GLY A 1 98 ? -12.240 8.409 13.945 1.00 98.06 98 GLY A O 1
ATOM 719 N N . ALA A 1 99 ? -10.707 6.814 13.575 1.00 98.25 99 ALA A N 1
ATOM 720 C CA . ALA A 1 99 ? -9.890 7.076 14.770 1.00 98.25 99 ALA A CA 1
ATOM 721 C C . ALA A 1 99 ? -8.474 7.597 14.439 1.00 98.25 99 ALA A C 1
ATOM 723 O O . ALA A 1 99 ? -7.581 7.561 15.282 1.00 98.25 99 ALA A O 1
ATOM 724 N N . GLY A 1 100 ? -8.263 8.072 13.207 1.00 98.38 100 GLY A N 1
ATOM 725 C CA . GLY A 1 100 ? -6.956 8.489 12.695 1.00 98.38 100 GLY A CA 1
ATOM 726 C C . GLY A 1 100 ? -6.171 7.354 12.030 1.00 98.38 100 GLY A C 1
ATOM 727 O O . GLY A 1 100 ? -6.596 6.195 12.014 1.00 98.38 100 GLY A O 1
ATOM 728 N N . VAL A 1 101 ? -5.023 7.712 11.451 1.00 98.62 101 VAL A N 1
ATOM 729 C CA . VAL A 1 101 ? -4.147 6.804 10.699 1.00 98.62 101 VAL A CA 1
ATOM 730 C C . VAL A 1 101 ? -2.701 7.001 11.151 1.00 98.62 101 VAL A C 1
ATOM 732 O O . VAL A 1 101 ? -2.192 8.119 11.156 1.00 98.62 101 VAL A O 1
ATOM 735 N N . LEU A 1 102 ? -2.039 5.905 11.518 1.00 98.50 102 LEU A N 1
ATOM 736 C CA . LEU A 1 102 ? -0.607 5.833 11.765 1.00 98.50 102 LEU A CA 1
ATOM 737 C C . LEU A 1 102 ? 0.103 5.430 10.472 1.00 98.50 102 LEU A C 1
ATOM 739 O O . LEU A 1 102 ? -0.074 4.314 9.978 1.00 98.50 102 LEU A O 1
ATOM 743 N N . ARG A 1 103 ? 0.938 6.332 9.953 1.00 97.81 103 ARG A N 1
ATOM 744 C CA . ARG A 1 103 ? 1.805 6.068 8.807 1.00 97.81 103 ARG A CA 1
ATOM 745 C C . ARG A 1 103 ? 3.193 5.644 9.273 1.00 97.81 103 ARG A C 1
ATOM 747 O O . ARG A 1 103 ? 3.903 6.418 9.910 1.00 97.81 103 ARG A O 1
ATOM 754 N N . LEU A 1 104 ? 3.585 4.434 8.900 1.00 97.81 104 LEU A N 1
ATOM 755 C CA . LEU A 1 104 ? 4.949 3.931 9.009 1.00 97.81 104 LEU A CA 1
ATOM 756 C C . LEU A 1 104 ? 5.653 4.153 7.665 1.00 97.81 104 LEU A C 1
ATOM 758 O O . LEU A 1 104 ? 5.031 4.010 6.615 1.00 97.81 104 LEU A O 1
ATOM 762 N N . TYR A 1 105 ? 6.921 4.550 7.677 1.00 96.31 105 TYR A N 1
ATOM 763 C CA . TYR A 1 105 ? 7.691 4.771 6.452 1.00 96.31 105 TYR A CA 1
ATOM 764 C C . TYR A 1 105 ? 9.188 4.611 6.716 1.00 96.31 105 TYR A C 1
ATOM 766 O O . TYR A 1 105 ? 9.653 4.721 7.855 1.00 96.31 105 TYR A O 1
ATOM 774 N N . GLY A 1 106 ? 9.940 4.301 5.660 1.00 95.19 106 GLY A N 1
ATOM 775 C CA . GLY A 1 106 ? 11.394 4.218 5.727 1.00 95.19 106 GLY A CA 1
ATOM 776 C C . GLY A 1 106 ? 12.029 5.606 5.796 1.00 95.19 106 GLY A C 1
ATOM 777 O O . GLY A 1 106 ? 11.520 6.561 5.218 1.00 95.19 106 GLY A O 1
ATOM 778 N N . ASN A 1 107 ? 13.171 5.727 6.473 1.00 97.56 107 ASN A N 1
ATOM 779 C CA . ASN A 1 107 ? 13.915 6.987 6.533 1.00 97.56 107 ASN A CA 1
ATOM 780 C C . ASN A 1 107 ? 14.759 7.199 5.262 1.00 97.56 107 ASN A C 1
ATOM 782 O O . ASN A 1 107 ? 15.987 7.119 5.292 1.00 97.56 107 ASN A O 1
ATOM 7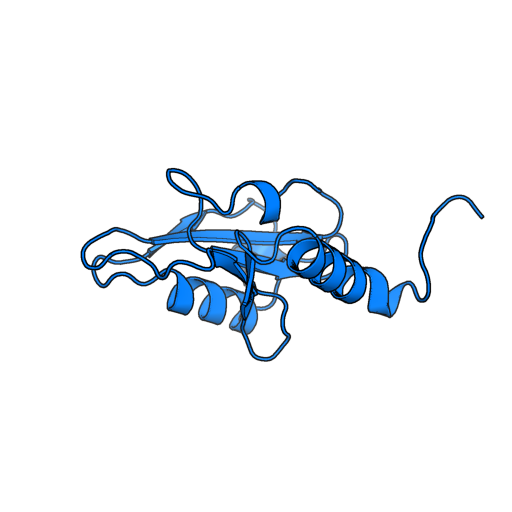86 N N . TYR A 1 108 ? 14.079 7.430 4.141 1.00 96.69 108 TYR A N 1
ATOM 787 C CA . TYR A 1 108 ? 14.664 7.690 2.827 1.00 96.69 108 TYR A CA 1
ATOM 788 C C . TYR A 1 108 ? 14.042 8.952 2.233 1.00 96.69 108 TYR A C 1
ATOM 790 O O . TYR A 1 108 ? 12.877 9.240 2.477 1.00 96.69 108 TYR A O 1
ATOM 798 N N . GLY A 1 109 ? 14.801 9.707 1.432 1.00 97.44 109 GLY A N 1
ATOM 799 C CA . GLY A 1 109 ? 14.366 11.027 0.958 1.00 97.44 109 GLY A CA 1
ATOM 800 C C . GLY A 1 109 ? 12.995 11.028 0.270 1.00 97.44 109 GLY A C 1
ATOM 801 O O . GLY A 1 109 ? 12.160 11.863 0.599 1.00 97.44 109 GLY A O 1
ATOM 802 N N . GLY A 1 110 ? 12.742 10.073 -0.632 1.00 95.62 110 GLY A N 1
ATOM 803 C CA . GLY A 1 110 ? 11.449 9.947 -1.315 1.00 95.62 110 GLY A CA 1
ATOM 804 C C . GLY A 1 110 ? 10.322 9.466 -0.397 1.00 95.62 110 GLY A C 1
ATOM 805 O O . GLY A 1 110 ? 9.204 9.952 -0.501 1.00 95.62 110 GLY A O 1
ATOM 806 N N . ASP A 1 111 ? 10.602 8.540 0.519 1.00 96.81 111 ASP A N 1
ATOM 807 C CA . ASP A 1 111 ? 9.615 8.024 1.477 1.00 96.81 111 ASP A CA 1
ATOM 808 C C . ASP A 1 111 ? 9.257 9.041 2.570 1.00 96.81 111 ASP A C 1
ATOM 810 O O . ASP A 1 111 ? 8.157 8.993 3.106 1.00 96.81 111 ASP A O 1
ATOM 814 N N . VAL A 1 112 ? 10.172 9.951 2.914 1.00 97.25 112 VAL A N 1
ATOM 815 C CA . VAL A 1 112 ? 9.936 11.054 3.861 1.00 97.25 112 VAL A CA 1
ATOM 816 C C . VAL A 1 112 ? 9.171 12.199 3.189 1.00 97.25 112 VAL A C 1
ATOM 818 O O . VAL A 1 112 ? 8.364 12.858 3.838 1.00 97.25 112 VAL A O 1
ATOM 821 N N . MET A 1 113 ? 9.468 12.473 1.915 1.00 96.25 113 MET A N 1
ATOM 822 C CA . MET A 1 113 ? 8.880 13.584 1.163 1.00 96.25 113 MET A CA 1
ATOM 823 C C . MET A 1 113 ? 7.450 13.298 0.701 1.00 96.25 113 MET A C 1
ATOM 825 O O . MET A 1 113 ? 6.599 14.180 0.824 1.00 96.25 113 MET A O 1
ATOM 829 N N . ASN A 1 114 ? 7.215 12.108 0.141 1.00 94.62 114 ASN A N 1
ATOM 830 C CA . ASN A 1 114 ? 5.888 11.671 -0.303 1.00 94.62 114 ASN A CA 1
ATOM 831 C C . ASN A 1 114 ? 5.010 11.306 0.891 1.00 94.62 114 ASN A C 1
ATOM 833 O O . ASN A 1 114 ? 3.765 11.344 0.804 1.00 94.62 114 ASN A O 1
#